Protein AF-B9M8M5-F1 (afdb_monomer_lite)

Organism: Geotalea daltonii (strain DSM 22248 / JCM 15807 / FRC-32) (NCBI:txid316067)

Radius of gyration: 33.37 Å; chains: 1; bounding box: 57×82×95 Å

Sequence (180 aa):
MQLPDRSPQPFQVVLRGPAFDTISYEYLILLPCRLLLLGEVQQHLVQGKMTDLGPIDKDERTAVDIFINNRGQVAGSDLDSSALFHGFFWQDGVMTDLGTLFGGQTRVFDINDKGQVVGFSSATLGPTKAFIWQKGVMTDLGSLGGNSFAKAINNHKQAVGYSQTSPGSAETHAVLWKIK

Foldseek 3Di:
DDDDDPDDDDDDDDDDDDDDDDDDDDDDDDDDDDDDDDDPPPPPPPPDDDDDLDDLDPDDWDWDQWEAEPQRKIWTWIQDPVRATWIWIGDPSDIDTLDAPAPGGWGWQYAEPQRKTWWWHDHPDAFIFIWIGDPSDIDGLDALAGHWTFHYDYPQQKTKGWHDNHHPDPDIDIDIGRHD

Structure (mmCIF, N/CA/C/O backbone):
data_AF-B9M8M5-F1
#
_entry.id   AF-B9M8M5-F1
#
loop_
_atom_site.group_PDB
_atom_site.id
_atom_site.type_symbol
_atom_site.label_atom_id
_atom_site.label_alt_id
_atom_site.label_comp_id
_atom_site.label_asym_id
_atom_site.label_entity_id
_atom_site.label_seq_id
_atom_site.pdbx_PDB_ins_code
_atom_site.Cartn_x
_atom_site.Cartn_y
_atom_site.Cartn_z
_atom_site.occupancy
_atom_site.B_iso_or_equiv
_atom_site.auth_seq_id
_atom_site.auth_comp_id
_atom_site.auth_asym_id
_atom_site.auth_atom_id
_atom_site.pdbx_PDB_model_num
ATOM 1 N N . MET A 1 1 ? -2.335 43.144 75.753 1.00 41.59 1 MET A N 1
ATOM 2 C CA . MET A 1 1 ? -1.680 44.410 75.363 1.00 41.59 1 MET A CA 1
ATOM 3 C C . MET A 1 1 ? -1.830 44.516 73.851 1.00 41.59 1 MET A C 1
ATOM 5 O O . MET A 1 1 ? -1.344 43.644 73.148 1.00 41.59 1 MET A O 1
ATOM 9 N N . GLN A 1 2 ? -2.665 45.445 73.396 1.00 42.31 2 GLN A N 1
ATOM 10 C CA . GLN A 1 2 ? -3.211 45.542 72.037 1.00 42.31 2 GLN A CA 1
ATOM 11 C C . GLN A 1 2 ? -2.394 46.582 71.252 1.00 42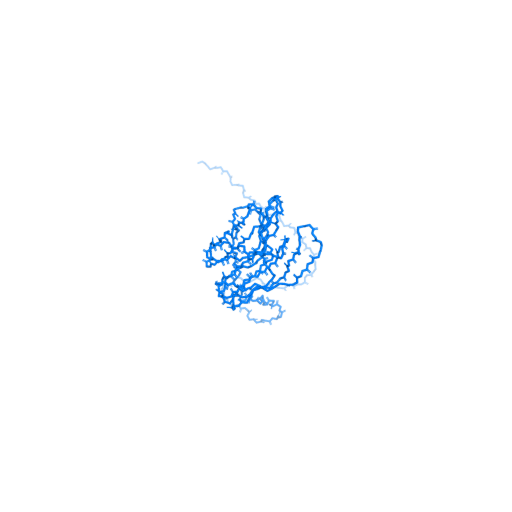.31 2 GLN A C 1
ATOM 13 O O . GLN A 1 2 ? -2.090 47.637 71.802 1.00 42.31 2 GLN A O 1
ATOM 18 N N . LEU A 1 3 ? -2.006 46.279 70.009 1.00 41.47 3 LEU A N 1
ATOM 19 C CA . LEU A 1 3 ? -1.390 47.236 69.076 1.00 41.47 3 LEU A CA 1
ATOM 20 C C . LEU A 1 3 ? -2.468 47.792 68.120 1.00 41.47 3 LEU A C 1
ATOM 22 O O . LEU A 1 3 ? -3.453 47.095 67.874 1.00 41.47 3 LEU A O 1
ATOM 26 N N . PRO A 1 4 ? -2.324 49.041 67.634 1.00 43.50 4 PRO A N 1
ATOM 27 C CA . PRO A 1 4 ? -3.434 49.834 67.108 1.00 43.50 4 PRO A CA 1
ATOM 28 C C . PRO A 1 4 ? -3.891 49.443 65.697 1.00 43.50 4 PRO A C 1
ATOM 30 O O . PRO A 1 4 ? -3.091 49.102 64.825 1.00 43.50 4 PRO A O 1
ATOM 33 N N . ASP A 1 5 ? -5.201 49.579 65.504 1.00 59.09 5 ASP A N 1
ATOM 34 C CA . ASP A 1 5 ? -5.943 49.476 64.249 1.00 59.09 5 ASP A CA 1
ATOM 35 C C . ASP A 1 5 ? -5.515 50.573 63.250 1.00 59.09 5 ASP A C 1
ATOM 37 O O . ASP A 1 5 ? -5.433 51.754 63.594 1.00 59.09 5 ASP A O 1
ATOM 41 N N . ARG A 1 6 ? -5.223 50.170 62.007 1.00 57.84 6 ARG A N 1
ATOM 42 C CA . ARG A 1 6 ? -4.938 51.044 60.858 1.00 57.84 6 ARG A CA 1
ATOM 43 C C . ARG A 1 6 ? -6.080 50.953 59.849 1.00 57.84 6 ARG A C 1
ATOM 45 O O . ARG A 1 6 ? -5.878 50.563 58.699 1.00 57.84 6 ARG A O 1
ATOM 52 N N . SER A 1 7 ? -7.281 51.309 60.278 1.00 41.62 7 SER A N 1
ATOM 53 C CA . SER A 1 7 ? -8.444 51.419 59.403 1.00 41.62 7 SER A CA 1
ATOM 54 C C . SER A 1 7 ? -8.190 52.440 58.271 1.00 41.62 7 SER A C 1
ATOM 56 O O . SER A 1 7 ? -7.850 53.590 58.574 1.00 41.62 7 SER A O 1
ATOM 58 N N . PRO A 1 8 ? -8.361 52.084 56.984 1.00 46.38 8 PRO A N 1
ATOM 59 C CA . PRO A 1 8 ? -8.318 53.049 55.887 1.00 46.38 8 PRO A CA 1
ATOM 60 C C . PRO A 1 8 ? -9.586 53.920 55.881 1.00 46.38 8 PRO A C 1
ATOM 62 O O . PRO A 1 8 ? -10.701 53.406 55.928 1.00 46.38 8 PRO A O 1
ATOM 65 N N . GLN A 1 9 ? -9.415 55.243 55.810 1.00 43.69 9 GLN A N 1
ATOM 66 C CA . GLN A 1 9 ? -10.507 56.200 55.585 1.00 43.69 9 GLN A CA 1
ATOM 67 C C . GLN A 1 9 ? -10.665 56.474 54.075 1.00 43.69 9 GLN A C 1
ATOM 69 O O . GLN A 1 9 ? -9.663 56.488 53.354 1.00 43.69 9 GLN A O 1
ATOM 74 N N . PRO A 1 10 ? -11.896 56.681 53.575 1.00 40.50 10 PRO A N 1
ATOM 75 C CA . PRO A 1 10 ? -12.183 56.771 52.146 1.00 40.50 10 PRO A CA 1
ATOM 76 C C . PRO A 1 10 ? -11.813 58.145 51.569 1.00 40.50 10 PRO A C 1
ATOM 78 O O . PRO A 1 10 ? -11.956 59.165 52.240 1.00 40.50 10 PRO A O 1
ATOM 81 N N . PHE A 1 11 ? -11.424 58.196 50.291 1.00 40.81 11 PHE A N 1
ATOM 82 C CA . PHE A 1 11 ? -11.440 59.437 49.512 1.00 40.81 11 PHE A CA 1
ATOM 83 C C . PHE A 1 11 ? -12.523 59.349 48.432 1.00 40.81 11 PHE A C 1
ATOM 85 O O . PHE A 1 11 ? -12.613 58.368 47.697 1.00 40.81 11 PHE A O 1
ATOM 92 N N . GLN A 1 12 ? -13.371 60.376 48.356 1.00 36.19 12 GLN A N 1
ATOM 93 C CA . GLN A 1 12 ? -14.334 60.551 47.273 1.00 36.19 12 GLN A CA 1
ATOM 94 C C . GLN A 1 12 ? -13.691 61.364 46.149 1.00 36.19 12 GLN A C 1
ATOM 96 O O . GLN A 1 12 ? -13.144 62.437 46.402 1.00 36.19 12 GLN A O 1
ATOM 101 N N . VAL A 1 13 ? -13.803 60.897 44.904 1.00 35.94 13 VAL A N 1
ATOM 102 C CA . VAL A 1 13 ? -13.565 61.732 43.720 1.00 35.94 13 VAL A CA 1
ATOM 103 C C . VAL A 1 13 ? -14.912 61.997 43.060 1.00 35.94 13 VAL A C 1
ATOM 105 O O . VAL A 1 13 ? -15.594 61.084 42.603 1.00 35.94 13 VAL A O 1
ATOM 108 N N . VAL A 1 14 ? -15.305 63.269 43.076 1.00 35.69 14 VAL A N 1
ATOM 109 C CA . VAL A 1 14 ? -16.569 63.788 42.549 1.00 35.69 14 VAL A CA 1
ATOM 110 C C . VAL A 1 14 ? -16.448 63.973 41.037 1.00 35.69 14 VAL A C 1
ATOM 112 O O . VAL A 1 14 ? -15.626 64.766 40.584 1.00 35.69 14 VAL A O 1
ATOM 115 N N . LEU A 1 15 ? -17.308 63.317 40.256 1.00 35.31 15 LEU A N 1
ATOM 116 C CA . LEU A 1 15 ? -17.542 63.670 38.853 1.00 35.31 15 LEU A CA 1
ATOM 117 C C . LEU A 1 15 ? -18.886 64.404 38.752 1.00 35.31 15 LEU A C 1
ATOM 119 O O . LEU A 1 15 ? -19.920 63.878 39.160 1.00 35.31 15 LEU A O 1
ATOM 123 N N . ARG A 1 16 ? -18.864 65.654 38.265 1.00 32.06 16 ARG A N 1
ATOM 124 C CA . ARG A 1 16 ? -20.053 66.503 38.076 1.00 32.06 16 ARG A CA 1
ATOM 125 C C . ARG A 1 16 ? -20.515 66.506 36.615 1.00 32.06 16 ARG A C 1
ATOM 127 O O . ARG A 1 16 ? -19.769 66.955 35.752 1.00 32.06 16 ARG A O 1
ATOM 134 N N . GLY A 1 17 ? -21.795 66.167 36.426 1.00 31.97 17 GLY A N 1
ATOM 135 C CA . GLY A 1 17 ? -22.688 66.673 35.370 1.00 31.97 17 GLY A CA 1
ATOM 136 C C . GLY A 1 17 ? -23.152 65.652 34.318 1.00 31.97 17 GLY A C 1
ATOM 137 O O . GLY A 1 17 ? -22.348 64.832 33.886 1.00 31.97 17 GLY A O 1
ATOM 138 N N . PRO A 1 18 ? -24.384 65.784 33.784 1.00 37.25 18 PRO A N 1
ATOM 139 C CA . PRO A 1 18 ? -25.683 65.948 34.462 1.00 37.25 18 PRO A CA 1
ATOM 140 C C . PRO A 1 18 ? -26.599 64.727 34.155 1.00 37.25 18 PRO A C 1
ATOM 142 O O . PRO A 1 18 ? -26.737 64.335 33.004 1.00 37.25 18 PRO A O 1
ATOM 145 N N . ALA A 1 19 ? -27.045 63.965 35.164 1.00 36.91 19 ALA A N 1
ATOM 146 C CA . ALA A 1 19 ? -28.343 64.076 35.862 1.00 36.91 19 ALA A CA 1
ATOM 147 C C . ALA A 1 19 ? -29.539 63.591 34.990 1.00 36.91 19 ALA A C 1
ATOM 149 O O . ALA A 1 19 ? -29.723 64.080 33.884 1.00 36.91 19 ALA A O 1
ATOM 150 N N . PHE A 1 20 ? -30.374 62.618 35.377 1.00 37.12 20 PHE A N 1
ATOM 151 C CA . PHE A 1 20 ? -30.954 62.354 36.697 1.00 37.12 20 PHE A CA 1
ATOM 152 C C . PHE A 1 20 ? -31.475 60.904 36.834 1.00 37.12 20 PHE A C 1
ATOM 154 O O . PHE A 1 20 ? -32.009 60.360 35.872 1.00 37.12 20 PHE A O 1
ATOM 161 N N . ASP A 1 21 ? -31.379 60.395 38.076 1.00 32.84 21 ASP A N 1
ATOM 162 C CA . ASP A 1 21 ? -32.385 59.611 38.822 1.00 32.84 21 ASP A CA 1
ATOM 163 C C . ASP A 1 21 ? -32.715 58.167 38.357 1.00 32.84 21 ASP A C 1
ATOM 165 O O . ASP A 1 21 ? -32.948 57.910 37.190 1.00 32.84 21 ASP A O 1
ATOM 169 N N . THR A 1 22 ? -32.863 57.131 39.200 1.00 30.00 22 THR A N 1
ATOM 170 C CA . THR A 1 22 ? -33.352 57.090 40.590 1.00 30.00 22 THR A CA 1
ATOM 171 C C . THR A 1 22 ? -33.154 55.691 41.243 1.00 30.00 22 THR A C 1
ATOM 173 O O . THR A 1 22 ? -33.185 54.673 40.560 1.00 30.00 22 THR A O 1
ATOM 176 N N . ILE A 1 23 ? -33.097 55.697 42.587 1.00 31.30 23 ILE A N 1
ATOM 177 C CA . ILE A 1 23 ? -33.549 54.704 43.599 1.00 31.30 23 ILE A CA 1
ATOM 178 C C . ILE A 1 23 ? -32.724 53.425 43.861 1.00 31.30 23 ILE A C 1
ATOM 180 O O . ILE A 1 23 ? -32.723 52.453 43.113 1.00 31.30 23 ILE A O 1
ATOM 184 N N . SER A 1 24 ? -32.163 53.395 45.074 1.00 36.03 24 SER A N 1
ATOM 185 C CA . SER A 1 24 ? -31.723 52.221 45.828 1.00 36.03 24 SER A CA 1
ATOM 186 C C . SER A 1 24 ? -32.863 51.658 46.690 1.00 36.03 24 SER A C 1
ATOM 188 O O . SER A 1 24 ? -33.391 52.374 47.540 1.00 36.03 24 SER A O 1
ATOM 190 N N . TYR A 1 25 ? -33.183 50.373 46.526 1.00 27.48 25 TYR A N 1
ATOM 191 C CA . TYR A 1 25 ? -33.847 49.544 47.538 1.00 27.48 25 TYR A CA 1
ATOM 192 C C . TYR A 1 25 ? -33.205 48.153 47.531 1.00 27.48 25 TYR A C 1
ATOM 194 O O . TYR A 1 25 ? -33.201 47.466 46.512 1.00 27.48 25 TYR A O 1
ATOM 202 N N . GLU A 1 26 ? -32.667 47.743 48.678 1.00 37.88 26 GLU A N 1
ATOM 203 C CA . GLU A 1 26 ? -32.375 46.343 48.971 1.00 37.88 26 GLU A CA 1
ATOM 204 C C . GLU A 1 26 ? -33.698 45.581 49.100 1.00 37.88 26 GLU A C 1
ATOM 206 O O . GLU A 1 26 ? -34.459 45.835 50.026 1.00 37.88 26 GLU A O 1
ATOM 211 N N . TYR A 1 27 ? -33.960 44.638 48.196 1.00 30.28 27 TYR A N 1
ATOM 212 C CA . TYR A 1 27 ? -34.790 43.463 48.464 1.00 30.28 27 TYR A CA 1
ATOM 213 C C . TYR A 1 27 ? -34.233 42.285 47.661 1.00 30.28 27 TYR A C 1
ATOM 215 O O . TYR A 1 27 ? -34.210 42.278 46.432 1.00 30.28 27 TYR A O 1
ATOM 223 N N . LEU A 1 28 ? -33.747 41.286 48.390 1.00 38.62 28 LEU A N 1
ATOM 224 C CA . LEU A 1 28 ? -33.428 39.956 47.890 1.00 38.62 28 LEU A CA 1
ATOM 225 C C . LEU A 1 28 ? -34.744 39.265 47.469 1.00 38.62 28 LEU A C 1
ATOM 227 O O . LEU A 1 28 ? -35.708 39.345 48.223 1.00 38.62 28 LEU A O 1
ATOM 231 N N . ILE A 1 29 ? -34.765 3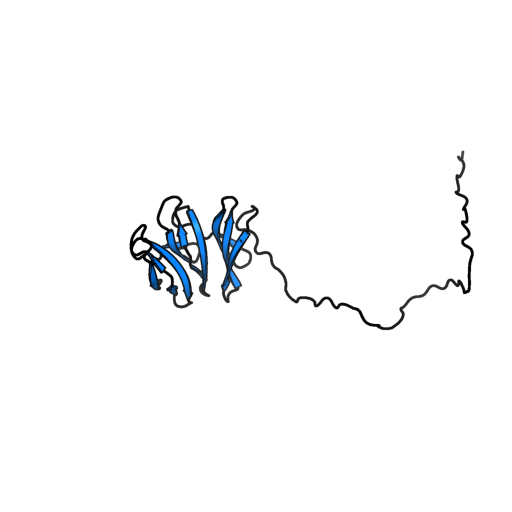8.595 46.306 1.00 33.41 29 ILE A N 1
ATOM 232 C CA . ILE A 1 29 ? -35.421 37.302 45.968 1.00 33.41 29 ILE A CA 1
ATOM 233 C C . ILE A 1 29 ? -35.670 37.235 44.442 1.00 33.41 29 ILE A C 1
ATOM 235 O O . ILE A 1 29 ? -36.650 37.736 43.909 1.00 33.41 29 ILE A O 1
ATOM 239 N N . LEU A 1 30 ? -34.689 36.622 43.772 1.00 36.78 30 LEU A N 1
ATOM 240 C CA . LEU A 1 30 ? -34.772 35.548 42.771 1.00 36.78 30 LEU A CA 1
ATOM 241 C C . LEU A 1 30 ? -35.841 35.568 41.655 1.00 36.78 30 LEU A C 1
ATOM 243 O O . LEU A 1 30 ? -37.041 35.537 41.901 1.00 36.78 30 LEU A O 1
ATOM 247 N N . LEU A 1 31 ? -35.301 35.301 40.456 1.00 34.62 31 LEU A N 1
ATOM 248 C CA . LEU A 1 31 ? -35.886 34.679 39.254 1.00 34.62 31 LEU A CA 1
ATOM 249 C C . LEU A 1 31 ? -36.396 35.623 38.150 1.00 34.62 31 LEU A C 1
ATOM 251 O O . LEU A 1 31 ? -36.899 36.711 38.406 1.00 34.62 31 LEU A O 1
ATOM 255 N N . PRO A 1 32 ? -36.130 35.245 36.884 1.00 42.66 32 PRO A N 1
ATOM 256 C CA . PRO A 1 32 ? -35.322 36.052 35.987 1.00 42.66 32 PRO A CA 1
ATOM 257 C C . PRO A 1 32 ? -36.164 36.597 34.836 1.00 42.66 32 PRO A C 1
ATOM 259 O O . PRO A 1 32 ? -37.061 35.934 34.312 1.00 42.66 32 PRO A O 1
ATOM 262 N N . CYS A 1 33 ? -35.848 37.816 34.413 1.00 27.12 33 CYS A N 1
ATOM 263 C CA . CYS A 1 33 ? -36.474 38.460 33.270 1.00 27.12 33 CYS A CA 1
ATOM 264 C C . CYS A 1 33 ? -36.249 37.657 31.979 1.00 27.12 33 CYS A C 1
ATOM 266 O O . CYS A 1 33 ? -35.228 37.761 31.312 1.00 27.12 33 CYS A O 1
ATOM 268 N N . ARG A 1 34 ? -37.241 36.832 31.652 1.00 41.88 34 ARG A N 1
ATOM 269 C CA . ARG A 1 34 ? -38.088 36.956 30.462 1.00 41.88 34 ARG A CA 1
ATOM 270 C C . ARG A 1 34 ? -37.413 37.576 29.219 1.00 41.88 34 ARG A C 1
ATOM 272 O O . ARG A 1 34 ? -37.465 38.780 29.010 1.00 41.88 34 ARG A O 1
ATOM 279 N N . LEU A 1 35 ? -37.004 36.662 28.338 1.00 34.03 35 LEU A N 1
ATOM 280 C CA . LEU A 1 35 ? -37.395 36.602 26.921 1.00 34.03 35 LEU A CA 1
ATOM 281 C C . LEU A 1 35 ? -36.643 37.493 25.903 1.00 34.03 35 LEU A C 1
ATOM 283 O O . LEU A 1 35 ? -37.003 38.637 25.662 1.00 34.03 35 LEU A O 1
ATOM 287 N N . LEU A 1 36 ? -35.672 36.840 25.246 1.00 46.41 36 LEU A N 1
ATOM 288 C CA . LEU A 1 36 ? -35.291 36.894 23.822 1.00 46.41 36 LEU A CA 1
ATOM 289 C C . LEU A 1 36 ? -35.302 38.246 23.084 1.00 46.41 36 LEU A C 1
ATOM 291 O O . LEU A 1 36 ? -36.351 38.732 22.669 1.00 46.41 36 LEU A O 1
ATOM 295 N N . LEU A 1 37 ? -34.103 38.693 22.687 1.00 38.25 37 LEU A N 1
ATOM 296 C CA . LEU A 1 37 ? -33.880 39.350 21.395 1.00 38.25 37 LEU A CA 1
ATOM 297 C C . LEU A 1 37 ? -32.486 39.001 20.837 1.00 38.25 37 LEU A C 1
ATOM 299 O O . LEU A 1 37 ? -31.477 39.589 21.200 1.00 38.25 37 LEU A O 1
ATOM 303 N N . LEU A 1 38 ? -32.511 38.006 19.942 1.00 39.25 38 LEU A N 1
ATOM 304 C CA . LEU A 1 38 ? -31.717 37.868 18.714 1.00 39.25 38 LEU A CA 1
ATOM 305 C C . LEU A 1 38 ? -30.192 37.988 18.829 1.00 39.25 38 LEU A C 1
ATOM 307 O O . LEU A 1 38 ? -29.609 39.051 18.641 1.00 39.25 38 LEU A O 1
ATOM 311 N N . GLY A 1 39 ? -29.550 36.832 18.993 1.00 40.59 39 GLY A N 1
ATOM 312 C CA . GLY A 1 39 ? -28.109 36.703 18.802 1.00 40.59 39 GLY A CA 1
ATOM 313 C C . GLY A 1 39 ? -27.467 35.516 19.504 1.00 40.59 39 GLY A C 1
ATOM 314 O O . GLY A 1 39 ? -26.246 35.487 19.614 1.00 40.59 39 GLY A O 1
ATOM 315 N N . GLU A 1 40 ? -28.241 34.540 19.988 1.00 44.44 40 GLU A N 1
ATOM 316 C CA . GLU A 1 40 ? -27.674 33.229 20.280 1.00 44.44 40 GLU A CA 1
ATOM 317 C C . GLU A 1 40 ? -27.185 32.654 18.954 1.00 44.44 40 GLU A C 1
ATOM 319 O O . GLU A 1 40 ? -27.945 32.093 18.164 1.00 44.44 40 GLU A O 1
ATOM 324 N N . VAL A 1 41 ? -25.891 32.825 18.692 1.00 46.34 41 VAL A N 1
ATOM 325 C CA . VAL A 1 41 ? -25.149 31.887 17.867 1.00 46.34 41 VAL A CA 1
ATOM 326 C C . VAL A 1 41 ? -25.308 30.558 18.593 1.00 46.34 41 VAL A C 1
ATOM 328 O O . VAL A 1 41 ? -24.531 30.232 19.488 1.00 46.34 41 VAL A O 1
ATOM 331 N N . GLN A 1 42 ? -26.374 29.821 18.268 1.00 44.03 42 GLN A N 1
ATOM 332 C CA . GLN A 1 42 ? -26.412 28.393 18.507 1.00 44.03 42 GLN A CA 1
ATOM 333 C C . GLN A 1 42 ? -25.137 27.891 17.850 1.00 44.03 42 GLN A C 1
ATOM 335 O O . GLN A 1 42 ? -25.033 27.862 16.622 1.00 44.03 42 GLN A O 1
ATOM 340 N N . GLN A 1 43 ? -24.124 27.580 18.659 1.00 49.94 43 GLN A N 1
ATOM 341 C CA . GLN A 1 43 ? -23.054 26.737 18.177 1.00 49.94 43 GLN A CA 1
ATOM 342 C C . GLN A 1 43 ? -23.774 25.479 17.723 1.00 49.94 43 GLN A C 1
ATOM 344 O O . GLN A 1 43 ? -24.322 24.744 18.544 1.00 49.94 43 GLN A O 1
ATOM 349 N N . HIS A 1 44 ? -23.890 25.317 16.406 1.00 52.78 44 HIS A N 1
ATOM 350 C CA . HIS A 1 44 ? -24.343 24.081 15.809 1.00 52.78 44 HIS A CA 1
ATOM 351 C C . HIS A 1 44 ? -23.445 23.013 16.419 1.00 52.78 44 HIS A C 1
ATOM 353 O O . HIS A 1 44 ? -22.258 22.947 16.105 1.00 52.78 44 HIS A O 1
ATOM 359 N N . LEU A 1 45 ? -23.991 22.252 17.368 1.00 54.66 45 LEU A N 1
ATOM 360 C CA . LEU A 1 45 ? -23.331 21.093 17.934 1.00 54.66 45 LEU A CA 1
ATOM 361 C C . LEU A 1 45 ? -23.030 20.195 16.743 1.00 54.66 45 LEU A C 1
ATOM 363 O O . LEU A 1 45 ? -23.928 19.558 16.191 1.00 54.66 45 LEU A O 1
ATOM 367 N N . VAL A 1 46 ? -21.779 20.196 16.293 1.00 59.16 46 VAL A N 1
ATOM 368 C CA . VAL A 1 46 ? -21.312 19.207 15.336 1.00 59.16 46 VAL A CA 1
ATOM 369 C C . VAL A 1 46 ? -21.482 17.880 16.064 1.00 59.16 46 VAL A C 1
ATOM 371 O O . VAL A 1 46 ? -20.780 17.610 17.035 1.00 59.16 46 VAL A O 1
ATOM 374 N N . GLN A 1 47 ? -22.458 17.070 15.650 1.00 65.56 47 GLN A N 1
ATOM 375 C CA . GLN A 1 47 ? -22.712 15.728 16.190 1.00 65.56 47 GLN A CA 1
ATOM 376 C C . GLN A 1 47 ? -21.618 14.737 15.745 1.00 65.56 47 GLN A C 1
ATOM 378 O O . GLN A 1 47 ? -21.896 13.624 15.314 1.00 65.56 47 GLN A O 1
ATOM 383 N N . GLY A 1 48 ? -20.355 15.154 15.805 1.00 69.69 48 GLY A N 1
ATOM 384 C CA . GLY A 1 48 ? -19.191 14.366 15.445 1.00 69.69 48 GLY A CA 1
ATOM 385 C C . GLY A 1 48 ? -18.288 14.232 16.657 1.00 69.69 48 GLY A C 1
ATOM 386 O O . GLY A 1 48 ? -17.782 15.224 17.175 1.00 69.69 48 GLY A O 1
ATOM 387 N N . LYS A 1 49 ? -18.063 12.997 17.108 1.00 84.25 49 LYS A N 1
ATOM 388 C CA . LYS A 1 49 ? -16.976 12.710 18.041 1.00 84.25 49 LYS A CA 1
ATOM 389 C C . LYS A 1 49 ? -15.690 12.587 17.231 1.00 84.25 49 LYS A C 1
ATOM 391 O O . LYS A 1 49 ? -15.495 11.594 16.534 1.00 84.25 49 LYS A O 1
ATOM 396 N N . MET A 1 50 ? -14.814 13.579 17.339 1.00 85.50 50 MET A N 1
ATOM 397 C CA . MET A 1 50 ? -13.446 13.448 16.848 1.00 85.50 50 MET A CA 1
ATOM 398 C C . MET A 1 50 ? -12.728 12.370 17.668 1.00 85.50 50 MET A C 1
ATOM 400 O O . MET A 1 50 ? -12.801 12.371 18.898 1.00 85.50 50 MET A O 1
ATOM 404 N N . THR A 1 51 ? -12.073 11.437 16.983 1.00 87.38 51 THR A N 1
ATOM 405 C CA . THR A 1 51 ? -11.231 10.411 17.604 1.00 87.38 51 THR A CA 1
ATOM 406 C C . THR A 1 51 ? -9.854 10.517 16.980 1.00 87.38 51 THR A C 1
ATOM 408 O O . THR A 1 51 ? -9.720 10.375 15.768 1.00 87.38 51 THR A O 1
ATOM 411 N N . ASP A 1 52 ? -8.858 10.799 17.810 1.00 87.94 52 ASP A N 1
ATOM 412 C CA . ASP A 1 52 ? -7.460 10.670 17.421 1.00 87.94 52 ASP A CA 1
ATOM 413 C C . ASP A 1 52 ? -7.127 9.176 17.294 1.00 87.94 52 ASP A C 1
ATOM 415 O O . ASP A 1 52 ? -7.417 8.394 18.204 1.00 87.94 52 ASP A O 1
ATOM 419 N N . LEU A 1 53 ? -6.582 8.774 16.144 1.00 88.31 53 LEU A N 1
ATOM 420 C CA . LEU A 1 53 ? -6.205 7.383 15.878 1.00 88.31 53 LEU A CA 1
ATOM 421 C C . LEU A 1 53 ? -4.879 7.007 16.559 1.00 88.31 53 LEU A C 1
ATOM 423 O O . LEU A 1 53 ? -4.588 5.816 16.688 1.00 88.31 53 LEU A O 1
ATOM 427 N N . GLY A 1 54 ? -4.125 8.005 17.029 1.00 82.06 54 GLY A N 1
ATOM 428 C CA . GLY A 1 54 ? -2.794 7.858 17.597 1.00 82.06 54 GLY A CA 1
ATOM 429 C C . GLY A 1 54 ? -1.716 7.695 16.521 1.00 82.06 54 GLY A C 1
ATOM 430 O O . GLY A 1 54 ? -2.026 7.407 15.365 1.00 82.06 54 GLY A O 1
ATOM 431 N N . PRO A 1 55 ? -0.441 7.884 16.878 1.00 75.81 55 PRO A N 1
ATOM 432 C CA . PRO A 1 55 ? 0.663 7.675 15.954 1.00 75.81 55 PRO A CA 1
ATOM 433 C C . PRO A 1 55 ? 1.096 6.197 15.921 1.00 75.81 55 PRO A C 1
ATOM 435 O O . PRO A 1 55 ? 0.773 5.415 16.820 1.00 75.81 55 PRO A O 1
ATOM 438 N N . ILE A 1 56 ? 1.843 5.804 14.886 1.00 74.94 56 ILE A N 1
ATOM 439 C CA . ILE A 1 56 ? 2.439 4.458 14.779 1.00 74.94 56 ILE A CA 1
ATOM 440 C C . ILE A 1 56 ? 3.535 4.224 15.836 1.00 74.94 56 ILE A C 1
ATOM 442 O O . ILE A 1 56 ? 3.671 3.117 16.355 1.00 74.94 56 ILE A O 1
ATOM 446 N N . ASP A 1 57 ? 4.246 5.284 16.228 1.00 69.25 57 ASP A N 1
ATOM 447 C CA . ASP A 1 57 ? 5.120 5.349 17.400 1.00 69.25 57 ASP A CA 1
ATOM 448 C C . ASP A 1 57 ? 5.090 6.750 18.034 1.00 69.25 57 ASP A C 1
ATOM 450 O O . ASP A 1 57 ? 4.392 7.636 17.568 1.00 69.25 57 ASP A O 1
ATOM 454 N N . LYS A 1 58 ? 5.768 6.959 19.165 1.00 63.72 58 LYS A N 1
ATOM 455 C CA . LYS A 1 58 ? 5.598 8.165 20.001 1.00 63.72 58 LYS A CA 1
ATOM 456 C C . LYS A 1 58 ? 6.182 9.461 19.412 1.00 63.72 58 LYS A C 1
ATOM 458 O O . LYS A 1 58 ? 6.164 10.471 20.115 1.00 63.72 58 LYS A O 1
ATOM 463 N N . ASP A 1 59 ? 6.692 9.436 18.187 1.00 61.12 59 ASP A N 1
ATOM 464 C CA . ASP A 1 59 ? 7.352 10.585 17.577 1.00 61.12 59 ASP A CA 1
ATOM 465 C C . ASP A 1 59 ? 6.378 11.406 16.717 1.00 61.12 59 ASP A C 1
ATOM 467 O O . ASP A 1 59 ? 5.365 10.903 16.230 1.00 61.12 59 ASP A O 1
ATOM 471 N N . GLU A 1 60 ? 6.661 12.704 16.566 1.00 59.53 60 GLU A N 1
ATOM 472 C CA . GLU A 1 60 ? 5.839 13.639 15.790 1.00 59.53 60 GLU A CA 1
ATOM 473 C C . GLU A 1 60 ? 5.806 13.230 14.318 1.00 59.53 60 GLU A C 1
ATOM 475 O O . GLU A 1 60 ? 6.776 13.375 13.572 1.00 59.53 60 GLU A O 1
ATOM 480 N N . ARG A 1 61 ? 4.659 12.701 13.918 1.00 72.50 61 ARG A N 1
ATOM 481 C CA . ARG A 1 61 ? 4.476 11.981 12.673 1.00 72.50 61 ARG A CA 1
ATOM 482 C C . ARG A 1 61 ? 3.232 12.489 11.956 1.00 72.50 61 ARG A C 1
ATOM 484 O O . ARG A 1 61 ? 2.203 12.751 12.583 1.00 72.50 61 ARG A O 1
ATOM 491 N N . THR A 1 62 ? 3.357 12.740 10.653 1.00 73.62 62 THR A N 1
ATOM 492 C CA . THR A 1 62 ? 2.256 13.280 9.844 1.00 73.62 62 THR A CA 1
ATOM 493 C C . THR A 1 62 ? 1.648 12.174 9.000 1.00 73.62 62 THR A C 1
ATOM 495 O O . THR A 1 62 ? 2.228 11.762 7.993 1.00 73.62 62 THR A O 1
ATOM 498 N N . ALA A 1 63 ? 0.432 11.764 9.362 1.00 81.88 63 ALA A N 1
ATOM 499 C CA . ALA A 1 63 ? -0.357 10.865 8.539 1.00 81.88 63 ALA A CA 1
ATOM 500 C C . ALA A 1 63 ? -0.748 11.547 7.216 1.00 81.88 63 ALA A C 1
ATOM 502 O O . ALA A 1 63 ? -1.335 12.631 7.187 1.00 81.88 63 ALA A O 1
ATOM 503 N N . VAL A 1 64 ? -0.447 10.878 6.111 1.00 85.25 64 VAL A N 1
ATOM 504 C CA . VAL A 1 64 ? -0.824 11.239 4.746 1.00 85.25 64 VAL A CA 1
ATOM 505 C C . VAL A 1 64 ? -1.441 10.032 4.050 1.00 85.25 64 VAL A C 1
ATOM 507 O O . VAL A 1 64 ? -1.265 8.894 4.480 1.00 85.25 64 VAL A O 1
ATOM 510 N N . ASP A 1 65 ? -2.152 10.278 2.948 1.00 89.75 65 ASP A N 1
ATOM 511 C CA . ASP A 1 65 ? -2.777 9.224 2.143 1.00 89.75 65 ASP A CA 1
ATOM 512 C C . ASP A 1 65 ? -3.602 8.258 3.015 1.00 89.75 65 ASP A C 1
ATOM 514 O O . ASP A 1 65 ? -3.230 7.104 3.209 1.00 89.75 65 ASP A O 1
ATOM 518 N N . ILE A 1 66 ? -4.692 8.758 3.602 1.00 94.62 66 ILE A N 1
ATOM 519 C CA . ILE A 1 66 ? -5.514 8.008 4.559 1.00 94.62 66 ILE A CA 1
ATOM 520 C C . ILE A 1 66 ? -6.747 7.446 3.851 1.00 94.62 66 ILE A C 1
ATOM 522 O O . ILE A 1 66 ? -7.536 8.188 3.265 1.00 94.62 66 ILE A O 1
ATOM 526 N N . PHE A 1 67 ? -6.932 6.134 3.955 1.00 97.38 67 PHE A N 1
ATOM 527 C CA . PHE A 1 67 ? -8.013 5.379 3.333 1.00 97.38 67 PHE A CA 1
ATOM 528 C C . PHE A 1 67 ? -8.815 4.642 4.401 1.00 97.38 67 PHE A C 1
ATOM 530 O O . PHE A 1 67 ? -8.244 4.099 5.344 1.00 97.38 67 PHE A O 1
ATOM 537 N N . ILE A 1 68 ? -10.136 4.589 4.244 1.00 97.94 68 ILE A N 1
ATOM 538 C CA . ILE A 1 68 ? -11.049 3.899 5.160 1.00 97.94 68 ILE A CA 1
ATOM 539 C C . ILE A 1 68 ? -11.962 2.958 4.374 1.00 97.94 68 ILE A C 1
ATOM 541 O O . ILE A 1 68 ? -12.391 3.291 3.270 1.00 97.94 68 ILE A O 1
ATOM 545 N N . ASN A 1 69 ? -12.272 1.793 4.941 1.00 98.25 69 ASN A N 1
ATOM 546 C CA . ASN A 1 69 ? -13.240 0.853 4.367 1.00 98.25 69 ASN A CA 1
ATOM 547 C C . ASN A 1 69 ? -14.569 0.822 5.149 1.00 98.25 69 ASN A C 1
ATOM 549 O O . ASN A 1 69 ? -14.695 1.409 6.225 1.00 98.25 69 ASN A O 1
ATOM 553 N N . ASN A 1 70 ? -15.565 0.078 4.653 1.00 98.19 70 ASN A N 1
ATOM 554 C CA . ASN A 1 70 ? -16.903 0.008 5.261 1.00 98.19 70 ASN A CA 1
ATOM 555 C C . ASN A 1 70 ? -16.935 -0.697 6.629 1.00 98.19 70 ASN A C 1
ATOM 557 O O . ASN A 1 70 ? -17.979 -0.742 7.278 1.00 98.19 70 ASN A O 1
ATOM 561 N N . ARG A 1 71 ? -15.809 -1.265 7.075 1.00 97.75 71 ARG A N 1
ATOM 562 C CA . ARG A 1 71 ? -15.657 -1.865 8.408 1.00 97.75 71 ARG A CA 1
ATOM 563 C C . ARG A 1 71 ? -15.052 -0.895 9.422 1.00 97.75 71 ARG A C 1
ATOM 565 O O . ARG A 1 71 ? -14.778 -1.308 10.541 1.00 97.75 71 ARG A O 1
ATOM 572 N N . GLY A 1 72 ? -14.807 0.356 9.030 1.00 96.62 72 GLY A N 1
ATOM 573 C CA . GLY A 1 72 ? -14.153 1.352 9.877 1.00 96.62 72 GLY A CA 1
ATOM 574 C C . GLY A 1 72 ? -12.655 1.108 10.066 1.00 96.62 72 GLY A C 1
ATOM 575 O O . GLY A 1 72 ? -12.051 1.711 10.947 1.00 96.62 72 GLY A O 1
ATOM 576 N N . GLN A 1 73 ? -12.048 0.231 9.261 1.00 98.25 73 GLN A N 1
ATOM 577 C CA . GLN A 1 73 ? -10.600 0.040 9.271 1.00 98.25 73 GLN A CA 1
ATOM 578 C C . GLN A 1 73 ? -9.954 1.132 8.436 1.00 98.25 73 GLN A C 1
ATOM 580 O O . GLN A 1 73 ? -10.451 1.456 7.354 1.00 98.25 73 GLN A O 1
ATOM 585 N N . VAL A 1 74 ? -8.830 1.646 8.918 1.00 97.81 74 VAL A N 1
ATOM 586 C CA . VAL A 1 74 ? -8.087 2.716 8.260 1.00 97.81 74 VAL A CA 1
ATOM 587 C C . VAL A 1 74 ? -6.719 2.186 7.860 1.00 97.81 74 VAL A C 1
ATOM 589 O O . VAL A 1 74 ? -6.075 1.482 8.630 1.00 97.81 74 VAL A O 1
ATOM 592 N N . ALA A 1 75 ? -6.266 2.510 6.659 1.00 97.62 75 ALA A N 1
ATOM 593 C CA . ALA A 1 75 ? -4.881 2.326 6.260 1.00 97.62 75 ALA A CA 1
ATOM 594 C C . ALA A 1 75 ? -4.332 3.662 5.782 1.00 97.62 75 ALA A C 1
ATOM 596 O O . ALA A 1 75 ? -5.048 4.435 5.148 1.00 97.62 75 ALA A O 1
ATOM 597 N N . GLY A 1 76 ? -3.070 3.935 6.070 1.00 95.56 76 GLY A N 1
ATOM 598 C CA . GLY A 1 76 ? -2.451 5.166 5.616 1.00 95.56 76 GLY A CA 1
ATOM 599 C C . GLY A 1 76 ? -0.946 5.090 5.618 1.00 95.56 76 GLY A C 1
ATOM 600 O O . GLY A 1 76 ? -0.368 4.037 5.887 1.00 95.56 76 GLY A O 1
ATOM 601 N N . SER A 1 77 ? -0.314 6.201 5.271 1.00 93.31 77 SER A N 1
ATOM 602 C CA . SER A 1 77 ? 1.135 6.327 5.347 1.00 93.31 77 SER A CA 1
ATOM 603 C C . SER A 1 77 ? 1.483 7.403 6.349 1.00 93.31 77 SER A C 1
ATOM 605 O O . SER A 1 77 ? 0.830 8.436 6.417 1.00 93.31 77 SER A O 1
ATOM 607 N N . ASP A 1 78 ? 2.525 7.168 7.111 1.00 90.25 78 ASP A N 1
ATOM 608 C CA . ASP A 1 78 ? 3.056 8.119 8.058 1.00 90.25 78 ASP A CA 1
ATOM 609 C C . ASP A 1 78 ? 4.422 8.593 7.582 1.00 90.25 78 ASP A C 1
ATOM 611 O O . ASP A 1 78 ? 5.199 7.791 7.064 1.00 90.25 78 ASP A O 1
ATOM 615 N N . LEU A 1 79 ? 4.704 9.885 7.700 1.00 86.56 79 LEU A N 1
ATOM 616 C CA . LEU A 1 79 ? 5.986 10.451 7.297 1.00 86.56 79 LEU A CA 1
ATOM 617 C C . LEU A 1 79 ? 6.862 10.651 8.534 1.00 86.56 79 LEU A C 1
ATOM 619 O O . LEU A 1 79 ? 6.501 11.423 9.424 1.00 86.56 79 LEU A O 1
ATOM 623 N N . ASP A 1 80 ? 8.008 9.968 8.579 1.00 80.50 80 ASP A N 1
ATOM 624 C CA . ASP A 1 80 ? 8.972 10.122 9.671 1.00 80.50 80 ASP A CA 1
ATOM 625 C C . ASP A 1 80 ? 9.863 11.370 9.510 1.00 80.50 80 ASP A C 1
ATOM 627 O O . ASP A 1 80 ? 9.835 12.081 8.500 1.00 80.50 80 ASP A O 1
ATOM 631 N N . SER A 1 81 ? 10.706 11.631 10.513 1.00 82.19 81 SER A N 1
ATOM 632 C CA . SER A 1 81 ? 11.658 12.751 10.517 1.00 82.19 81 SER A CA 1
ATOM 633 C C . SER A 1 81 ? 12.727 12.672 9.418 1.00 82.19 81 SER A C 1
ATOM 635 O O . SER A 1 81 ? 13.371 13.676 9.114 1.00 82.19 81 SER A O 1
ATOM 637 N N . SER A 1 82 ? 12.903 11.502 8.798 1.00 83.25 82 SER A N 1
ATOM 638 C CA . SER A 1 82 ? 13.780 11.275 7.644 1.00 83.25 82 SER A CA 1
ATOM 639 C C . SER A 1 82 ? 13.038 11.397 6.306 1.00 83.25 82 SER A C 1
ATOM 641 O O . SER A 1 82 ? 13.620 11.117 5.257 1.00 83.25 82 SER A O 1
ATOM 643 N N . ALA A 1 83 ? 11.775 11.837 6.329 1.00 83.75 83 ALA A N 1
ATOM 644 C CA . ALA A 1 83 ? 10.881 11.934 5.180 1.00 83.75 83 ALA A CA 1
ATOM 645 C C . ALA A 1 83 ? 10.646 10.594 4.453 1.00 83.75 83 ALA A C 1
ATOM 647 O O . ALA A 1 83 ? 10.401 10.573 3.243 1.00 83.75 83 ALA A O 1
ATOM 648 N N . LEU A 1 84 ? 10.702 9.477 5.185 1.00 87.62 84 LEU A N 1
ATOM 649 C CA . LEU A 1 84 ? 10.342 8.154 4.685 1.00 87.62 84 LEU A CA 1
ATOM 650 C C . LEU A 1 84 ? 8.906 7.803 5.072 1.00 87.62 84 LEU A C 1
ATOM 652 O O . LEU A 1 84 ? 8.446 8.111 6.172 1.00 87.62 84 LEU A O 1
ATOM 656 N N . PHE A 1 85 ? 8.202 7.141 4.151 1.00 91.00 85 PHE A N 1
ATOM 657 C CA . PHE A 1 85 ? 6.851 6.653 4.408 1.00 91.00 85 PHE A CA 1
ATOM 658 C C . PHE A 1 85 ? 6.860 5.336 5.193 1.00 91.00 85 PHE A C 1
ATOM 660 O O . PHE A 1 85 ? 7.521 4.372 4.798 1.00 91.00 85 PHE A O 1
ATOM 667 N N . HIS A 1 86 ? 6.039 5.271 6.238 1.00 92.12 86 HIS A N 1
ATOM 668 C CA . HIS A 1 86 ? 5.721 4.065 6.998 1.00 92.12 86 HIS A CA 1
ATOM 669 C C . HIS A 1 86 ? 4.235 3.774 6.874 1.00 92.12 86 HIS A C 1
ATOM 671 O O . HIS A 1 86 ? 3.392 4.554 7.308 1.00 92.12 86 HIS A O 1
ATOM 677 N N . GLY A 1 87 ? 3.895 2.658 6.243 1.00 94.88 87 GLY A N 1
ATOM 678 C CA . GLY A 1 87 ? 2.503 2.262 6.105 1.00 94.88 87 GLY A CA 1
ATOM 679 C C . GLY A 1 87 ? 1.942 1.809 7.448 1.00 94.88 87 GLY A C 1
ATOM 680 O O . GLY A 1 87 ? 2.579 1.018 8.141 1.00 94.88 87 GLY A O 1
ATOM 681 N N . PHE A 1 88 ? 0.724 2.227 7.774 1.00 95.31 88 PHE A N 1
ATOM 682 C CA . PHE A 1 88 ? 0.004 1.754 8.950 1.00 95.31 88 PHE A CA 1
ATOM 683 C C . PHE A 1 88 ? -1.368 1.180 8.597 1.00 95.31 88 PHE A C 1
ATOM 685 O O . PHE A 1 88 ? -1.976 1.499 7.572 1.00 95.31 88 PHE A O 1
ATOM 692 N N . PHE A 1 89 ? -1.863 0.346 9.503 1.00 96.94 89 PHE A N 1
ATOM 693 C CA . PHE A 1 89 ? -3.229 -0.142 9.561 1.00 96.94 89 PHE A CA 1
ATOM 694 C C . PHE A 1 89 ? -3.785 0.102 10.960 1.00 96.94 89 PHE A C 1
ATOM 696 O O . PHE A 1 89 ? -3.203 -0.332 11.950 1.00 96.94 89 PHE A O 1
ATOM 703 N N . TRP A 1 90 ? -4.931 0.760 11.037 1.00 96.38 90 TRP A N 1
ATOM 704 C CA . TRP A 1 90 ? -5.644 1.013 12.273 1.00 96.38 90 TRP A CA 1
ATOM 705 C C . TRP A 1 90 ? -6.964 0.251 12.294 1.00 96.38 90 TRP A C 1
ATOM 707 O O . TRP A 1 90 ? -7.746 0.280 11.335 1.00 96.38 90 TRP A O 1
ATOM 717 N N . GLN A 1 91 ? -7.230 -0.405 13.417 1.00 96.19 91 GLN A N 1
ATOM 718 C CA . GLN A 1 91 ? -8.510 -1.036 13.6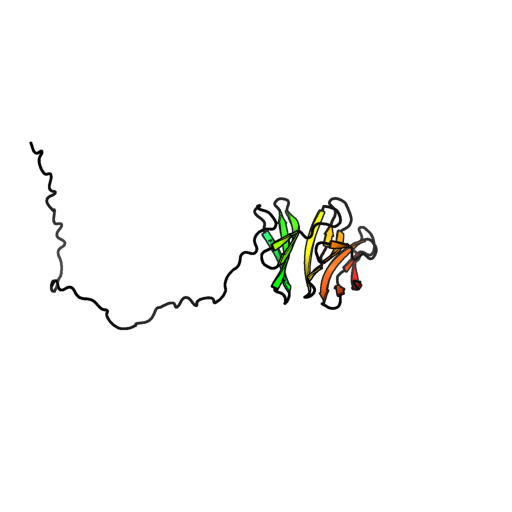93 1.00 96.19 91 GLN A CA 1
ATOM 719 C C . GLN A 1 91 ? -8.785 -1.033 15.196 1.00 96.19 91 GLN A C 1
ATOM 721 O O . GLN A 1 91 ? -7.952 -1.482 15.977 1.00 96.19 91 GLN A O 1
ATOM 726 N N . ASP A 1 92 ? -9.980 -0.583 15.588 1.00 93.31 92 ASP A N 1
ATOM 727 C CA . ASP A 1 92 ? -10.500 -0.705 16.957 1.00 93.31 92 ASP A CA 1
ATOM 728 C C . ASP A 1 92 ? -9.536 -0.160 18.034 1.00 93.31 92 ASP A C 1
ATOM 730 O O . ASP A 1 92 ? -9.373 -0.735 19.109 1.00 93.31 92 ASP A O 1
ATOM 734 N N . GLY A 1 93 ? -8.874 0.965 17.738 1.00 91.00 93 GLY A N 1
ATOM 735 C CA . GLY A 1 93 ? -7.911 1.616 18.635 1.00 91.00 93 GLY A CA 1
ATOM 736 C C . GLY A 1 93 ? -6.493 1.043 18.584 1.00 91.00 93 GLY A C 1
ATOM 737 O O . GLY A 1 93 ? -5.628 1.513 19.319 1.00 91.00 93 GLY A O 1
ATOM 738 N N . VAL A 1 94 ? -6.237 0.051 17.730 1.00 91.94 94 VAL A N 1
ATOM 739 C CA . VAL A 1 94 ? -4.923 -0.575 17.570 1.00 91.94 94 VAL A CA 1
ATOM 740 C C . VAL A 1 94 ? -4.278 -0.098 16.277 1.00 91.94 94 VAL A C 1
ATOM 742 O O . VAL A 1 94 ? -4.776 -0.383 15.188 1.00 91.94 94 VAL A O 1
ATOM 745 N N . MET A 1 95 ? -3.142 0.587 16.408 1.00 92.19 95 MET A N 1
ATOM 746 C CA . MET A 1 95 ? -2.268 0.949 15.296 1.00 92.19 95 MET A CA 1
ATOM 747 C C . MET A 1 95 ? -1.271 -0.184 15.026 1.00 92.19 95 MET A C 1
ATOM 749 O O . MET A 1 95 ? -0.612 -0.672 15.941 1.00 92.19 95 MET A O 1
ATOM 753 N N . THR A 1 96 ? -1.178 -0.622 13.775 1.00 93.62 96 THR A N 1
ATOM 754 C CA . THR A 1 96 ? -0.302 -1.706 13.318 1.00 93.62 96 THR A CA 1
ATOM 755 C C . THR A 1 96 ? 0.590 -1.198 12.200 1.00 93.62 96 THR A C 1
ATOM 757 O O . THR A 1 96 ? 0.092 -0.722 11.183 1.00 93.62 96 THR A O 1
ATOM 760 N N . ASP A 1 97 ? 1.900 -1.351 12.356 1.00 93.25 97 ASP A N 1
ATOM 761 C CA . ASP A 1 97 ? 2.850 -1.115 11.272 1.00 93.25 97 ASP A CA 1
ATOM 762 C C . ASP A 1 97 ? 2.712 -2.201 10.195 1.00 93.25 97 ASP A C 1
ATOM 764 O O . ASP A 1 97 ? 2.633 -3.397 10.497 1.00 93.25 97 ASP A O 1
ATOM 768 N N . LEU A 1 98 ? 2.636 -1.792 8.926 1.00 95.44 98 LEU A N 1
ATOM 769 C CA . LEU A 1 98 ? 2.543 -2.728 7.805 1.00 95.44 98 LEU A CA 1
ATOM 770 C C . LEU A 1 98 ? 3.864 -3.469 7.551 1.00 95.44 98 LEU A C 1
ATOM 772 O O . LEU A 1 98 ? 3.860 -4.536 6.932 1.00 95.44 98 LEU A O 1
ATOM 776 N N . GLY A 1 99 ? 4.976 -2.910 8.014 1.00 92.94 99 GLY A N 1
ATOM 777 C CA . GLY A 1 99 ? 6.334 -3.323 7.728 1.00 92.94 99 GLY A CA 1
ATOM 778 C C . GLY A 1 99 ? 6.789 -2.871 6.344 1.00 92.94 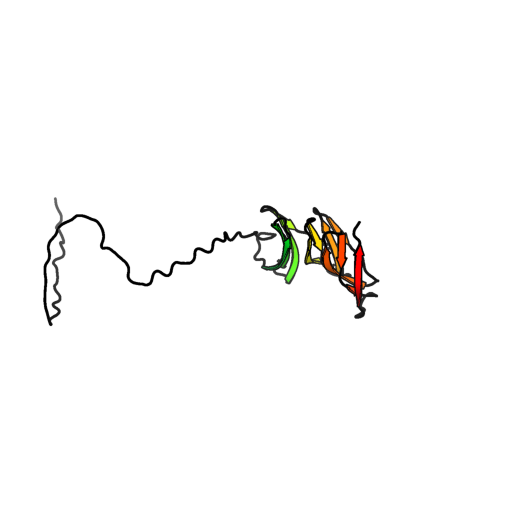99 GLY A C 1
ATOM 779 O O . GLY A 1 99 ? 6.220 -1.980 5.709 1.00 92.94 99 GLY A O 1
ATOM 780 N N . THR A 1 100 ? 7.843 -3.515 5.855 1.00 92.25 100 THR A N 1
ATOM 781 C CA . THR A 1 100 ? 8.433 -3.264 4.536 1.00 92.25 100 THR A CA 1
ATOM 782 C C . THR A 1 100 ? 8.780 -4.600 3.883 1.00 92.25 100 THR A C 1
ATOM 784 O O . THR A 1 100 ? 9.065 -5.575 4.579 1.00 92.25 100 THR A O 1
ATOM 787 N N . LEU A 1 101 ? 8.784 -4.668 2.547 1.00 88.50 101 LEU A N 1
ATOM 788 C CA . LEU A 1 101 ? 9.248 -5.871 1.843 1.00 88.50 101 LEU A CA 1
ATOM 789 C C . LEU A 1 101 ? 10.771 -6.034 1.954 1.00 88.50 101 LEU A C 1
ATOM 791 O O . LEU A 1 101 ? 11.268 -7.153 2.050 1.00 88.50 101 LEU A O 1
ATOM 795 N N . PHE A 1 102 ? 11.508 -4.918 1.911 1.00 86.44 102 PHE A N 1
ATOM 796 C CA . PHE A 1 102 ? 12.967 -4.913 1.747 1.00 86.44 102 PHE A CA 1
ATOM 797 C C . PHE A 1 102 ? 13.686 -3.878 2.630 1.00 86.44 102 PHE A C 1
ATOM 799 O O . PHE A 1 102 ? 14.774 -3.421 2.281 1.00 86.44 102 PHE A O 1
ATOM 806 N N . GLY A 1 103 ? 13.082 -3.469 3.748 1.00 85.88 103 GLY A N 1
ATOM 807 C CA . GLY A 1 103 ? 13.719 -2.588 4.734 1.00 85.88 103 GLY A CA 1
ATOM 808 C C . GLY A 1 103 ? 13.772 -1.097 4.382 1.00 85.88 103 GLY A C 1
ATOM 809 O O . GLY A 1 103 ? 14.460 -0.363 5.082 1.00 85.88 103 GLY A O 1
ATOM 810 N N . GLY A 1 104 ? 13.116 -0.646 3.305 1.00 90.31 104 GLY A N 1
ATOM 811 C CA . GLY A 1 104 ? 13.026 0.776 2.942 1.00 90.31 104 GLY A CA 1
ATOM 812 C C . GLY A 1 104 ? 11.732 1.426 3.436 1.00 90.31 104 GLY A C 1
ATOM 813 O O . GLY A 1 104 ? 11.415 1.341 4.613 1.00 90.31 104 GLY A O 1
ATOM 814 N N . GLN A 1 105 ? 10.986 2.082 2.543 1.00 92.62 105 GLN A N 1
ATOM 815 C CA . GLN A 1 105 ? 9.714 2.736 2.881 1.00 92.62 105 GLN A CA 1
ATOM 816 C C . GLN A 1 105 ? 8.509 1.947 2.366 1.00 92.62 105 GLN A C 1
ATOM 818 O O . GLN A 1 105 ? 8.618 1.160 1.420 1.00 92.62 105 GLN A O 1
ATOM 823 N N . THR A 1 106 ? 7.346 2.223 2.946 1.00 95.19 106 THR A N 1
ATOM 824 C CA . THR A 1 106 ? 6.049 1.681 2.544 1.00 95.19 106 THR A CA 1
ATOM 825 C C . THR A 1 106 ? 5.054 2.821 2.412 1.00 95.19 106 THR A C 1
ATOM 827 O O . THR A 1 106 ? 4.820 3.555 3.365 1.00 95.19 106 THR A O 1
ATOM 830 N N . ARG A 1 107 ? 4.424 2.942 1.241 1.00 95.81 107 ARG A N 1
ATOM 831 C CA . ARG A 1 107 ? 3.356 3.918 1.004 1.00 95.81 107 ARG A CA 1
ATOM 832 C C . ARG A 1 107 ? 2.083 3.214 0.566 1.00 95.81 107 ARG A C 1
ATOM 834 O O . ARG A 1 107 ? 2.102 2.424 -0.381 1.00 95.81 107 ARG A O 1
ATOM 841 N N . VAL A 1 108 ? 0.994 3.510 1.263 1.00 97.88 108 VAL A N 1
ATOM 842 C CA . VAL A 1 108 ? -0.346 2.958 1.043 1.00 97.88 108 VAL A CA 1
ATOM 843 C C . VAL A 1 108 ? -1.079 3.759 -0.027 1.00 97.88 108 VAL A C 1
ATOM 845 O O . VAL A 1 108 ? -0.949 4.979 -0.094 1.00 97.88 108 VAL A O 1
ATOM 848 N N . PHE A 1 109 ? -1.857 3.070 -0.861 1.00 98.31 109 PHE A N 1
ATOM 849 C CA . PHE A 1 109 ? -2.718 3.702 -1.859 1.00 98.31 109 PHE A CA 1
ATOM 850 C C . PHE A 1 109 ? -4.183 3.282 -1.802 1.00 98.31 109 PHE A C 1
ATOM 852 O O . PHE A 1 109 ? -4.998 3.999 -2.372 1.00 98.31 109 PHE A O 1
ATOM 859 N N . ASP A 1 110 ? -4.526 2.150 -1.181 1.00 98.62 110 ASP A N 1
ATOM 860 C CA . ASP A 1 110 ? -5.928 1.744 -1.058 1.00 98.62 110 ASP A CA 1
ATOM 861 C C . ASP A 1 110 ? -6.127 0.619 -0.026 1.00 98.62 110 ASP A C 1
ATOM 863 O O . ASP A 1 110 ? -5.198 -0.141 0.274 1.00 98.62 110 ASP A O 1
ATOM 867 N N . ILE A 1 111 ? -7.358 0.484 0.473 1.00 98.75 111 ILE A N 1
ATOM 868 C CA . ILE A 1 111 ? -7.827 -0.602 1.339 1.00 98.75 111 ILE A CA 1
ATOM 869 C C . ILE A 1 111 ? -9.227 -1.062 0.912 1.00 98.75 111 ILE A C 1
ATOM 871 O O . ILE A 1 111 ? -10.137 -0.259 0.743 1.00 98.75 111 ILE A O 1
ATOM 875 N N . ASN A 1 112 ? -9.441 -2.378 0.814 1.00 98.62 112 ASN A N 1
ATOM 876 C CA . ASN A 1 112 ? -10.775 -2.940 0.555 1.00 98.62 112 ASN A CA 1
ATOM 877 C C . ASN A 1 112 ? -11.500 -3.404 1.837 1.00 98.62 112 ASN A C 1
ATOM 879 O O . ASN A 1 112 ? -10.905 -3.516 2.912 1.00 98.62 112 ASN A O 1
ATOM 883 N N . ASP A 1 113 ? -12.775 -3.791 1.727 1.00 98.56 113 ASP A N 1
ATOM 884 C CA . ASP A 1 113 ? -13.599 -4.285 2.849 1.00 98.56 113 ASP A CA 1
ATOM 885 C C . ASP A 1 113 ? -13.174 -5.666 3.363 1.00 98.56 113 ASP A C 1
ATOM 887 O O . ASP A 1 113 ? -13.735 -6.179 4.330 1.00 98.56 113 ASP A O 1
ATOM 891 N N . LYS A 1 114 ? -12.180 -6.304 2.737 1.00 97.94 114 LYS A N 1
ATOM 892 C CA . LYS A 1 114 ? -11.522 -7.502 3.273 1.00 97.94 114 LYS A CA 1
ATOM 893 C C . LYS A 1 114 ? -10.327 -7.152 4.159 1.00 97.94 114 LYS A C 1
ATOM 895 O O . LYS A 1 114 ? -9.774 -8.061 4.784 1.00 97.94 114 LYS A O 1
ATOM 900 N N . GLY A 1 115 ? -9.991 -5.868 4.308 1.00 98.12 115 GLY A N 1
ATOM 901 C CA . GLY A 1 115 ? -8.843 -5.395 5.086 1.00 98.12 115 GLY A CA 1
ATOM 902 C C . GLY A 1 115 ? -7.531 -5.716 4.384 1.00 98.12 115 GLY A C 1
ATOM 903 O O . GLY A 1 115 ? -6.538 -6.021 5.036 1.00 98.12 115 GLY A O 1
ATOM 904 N N . GLN A 1 116 ? -7.572 -5.764 3.053 1.00 98.69 116 GLN A N 1
ATOM 905 C CA . GLN A 1 116 ? -6.393 -5.906 2.217 1.00 98.69 116 GLN A CA 1
ATOM 906 C C . GLN A 1 116 ? -5.945 -4.513 1.817 1.00 98.69 116 GLN A C 1
ATOM 908 O O . GLN A 1 116 ? -6.739 -3.760 1.255 1.00 98.69 116 GLN A O 1
ATOM 913 N N . VAL A 1 117 ? -4.690 -4.201 2.111 1.00 98.75 117 VAL A N 1
ATOM 914 C CA . VAL A 1 117 ? -4.076 -2.904 1.834 1.00 98.75 117 VAL A CA 1
ATOM 915 C C . VAL A 1 117 ? -3.117 -3.069 0.668 1.00 98.75 117 VAL A C 1
ATOM 917 O O . VAL A 1 117 ? -2.373 -4.049 0.629 1.00 98.75 117 VAL A O 1
ATOM 920 N N . VAL A 1 118 ? -3.124 -2.139 -0.281 1.00 98.69 118 VAL A N 1
ATOM 921 C CA . VAL A 1 118 ? -2.177 -2.135 -1.402 1.00 98.69 118 VAL A CA 1
ATOM 922 C C . VAL A 1 118 ? -1.408 -0.829 -1.475 1.00 98.69 118 VAL A C 1
ATOM 924 O O . VAL A 1 118 ? -1.842 0.210 -0.976 1.00 98.69 118 VAL A O 1
ATOM 927 N N . GLY A 1 119 ? -0.251 -0.895 -2.119 1.00 98.50 119 GLY A N 1
ATOM 928 C CA . GLY A 1 119 ? 0.623 0.249 -2.293 1.00 98.50 119 GLY A CA 1
ATOM 929 C C . GLY A 1 119 ? 1.928 -0.148 -2.960 1.00 98.50 119 GLY A C 1
ATOM 930 O O . GLY A 1 119 ? 1.963 -1.059 -3.796 1.00 98.50 119 GLY A O 1
ATOM 931 N N . PHE A 1 120 ? 3.011 0.518 -2.570 1.00 97.69 120 PHE A N 1
ATOM 932 C CA . PHE A 1 120 ? 4.363 0.073 -2.891 1.00 97.69 120 PHE A CA 1
ATOM 933 C C . PHE A 1 120 ? 5.262 0.049 -1.658 1.00 97.69 120 PHE A C 1
ATOM 935 O O . PHE A 1 120 ? 5.088 0.830 -0.724 1.00 97.69 120 PHE A O 1
ATOM 942 N N . SER A 1 121 ? 6.250 -0.837 -1.699 1.00 96.81 121 SER A N 1
ATOM 943 C CA . SER A 1 121 ? 7.364 -0.862 -0.763 1.00 96.81 121 SER A CA 1
ATOM 944 C C . SER A 1 121 ? 8.668 -0.779 -1.550 1.00 96.81 121 SER A C 1
ATOM 946 O O . SER A 1 121 ? 8.788 -1.369 -2.629 1.00 96.81 121 SER A O 1
ATOM 948 N N . SER A 1 122 ? 9.632 -0.012 -1.055 1.00 93.00 122 SER A N 1
ATOM 949 C CA . SER A 1 122 ? 10.963 0.089 -1.655 1.00 93.00 122 SER A CA 1
ATOM 950 C C . SER A 1 122 ? 12.029 -0.469 -0.718 1.00 93.00 122 SER A C 1
ATOM 952 O O . SER A 1 122 ? 11.820 -0.596 0.486 1.00 93.00 122 SER A O 1
ATOM 954 N N . ALA A 1 123 ? 13.189 -0.794 -1.279 1.00 82.69 123 ALA A N 1
ATOM 955 C CA . ALA A 1 123 ? 14.420 -0.984 -0.518 1.00 82.69 123 ALA A CA 1
ATOM 956 C C . ALA A 1 123 ? 15.189 0.345 -0.431 1.00 82.69 123 ALA A C 1
ATOM 958 O O . ALA A 1 123 ? 14.989 1.224 -1.273 1.00 82.69 123 ALA A O 1
ATOM 959 N N . THR A 1 124 ? 16.118 0.470 0.521 1.00 78.81 124 THR A N 1
ATOM 960 C CA . THR A 1 124 ? 17.105 1.572 0.543 1.00 78.81 124 THR A CA 1
ATOM 961 C C . THR A 1 124 ? 17.936 1.594 -0.740 1.00 78.81 124 THR A C 1
ATOM 963 O O . THR A 1 124 ? 18.214 2.649 -1.301 1.00 78.81 124 THR A O 1
ATOM 966 N N . LEU A 1 125 ? 18.297 0.406 -1.231 1.00 79.06 125 LEU A N 1
ATOM 967 C CA . LEU A 1 125 ? 18.953 0.183 -2.513 1.00 79.06 125 LEU A CA 1
ATOM 968 C C . LEU A 1 125 ? 18.271 -1.017 -3.174 1.00 79.06 125 LEU A C 1
ATOM 970 O O . LEU A 1 125 ? 18.489 -2.157 -2.771 1.00 79.06 125 LEU A O 1
ATOM 974 N N . GLY A 1 126 ? 17.396 -0.776 -4.150 1.00 83.06 126 GLY A N 1
ATOM 975 C CA . GLY A 1 126 ? 16.691 -1.855 -4.839 1.00 83.06 126 GLY A CA 1
ATOM 976 C C . GLY A 1 126 ? 15.402 -1.418 -5.531 1.00 83.06 126 GLY A C 1
ATOM 977 O O . GLY A 1 126 ? 15.063 -0.232 -5.538 1.00 83.06 126 GLY A O 1
ATOM 978 N N . PRO A 1 127 ? 14.684 -2.372 -6.147 1.00 89.38 127 PRO A N 1
ATOM 979 C CA . PRO A 1 127 ? 13.459 -2.075 -6.863 1.00 89.38 127 PRO A CA 1
ATOM 980 C C . PRO A 1 127 ? 12.337 -1.684 -5.900 1.00 89.38 127 PRO A C 1
ATOM 982 O O . PRO A 1 127 ? 12.232 -2.180 -4.780 1.00 89.38 127 PRO A O 1
ATOM 985 N N . THR A 1 128 ? 11.452 -0.825 -6.386 1.00 95.06 128 THR A N 1
ATOM 986 C CA . THR A 1 128 ? 10.156 -0.581 -5.757 1.00 95.06 128 THR A CA 1
ATOM 987 C C . THR A 1 128 ? 9.171 -1.646 -6.218 1.00 95.06 128 THR A C 1
ATOM 989 O O . THR A 1 128 ? 9.046 -1.887 -7.419 1.00 95.06 128 THR A O 1
ATOM 992 N N . LYS A 1 129 ? 8.471 -2.293 -5.288 1.00 97.38 129 LYS A N 1
ATOM 993 C CA . LYS A 1 129 ? 7.518 -3.363 -5.589 1.00 97.38 129 LYS A CA 1
ATOM 994 C C . LYS A 1 129 ? 6.127 -3.033 -5.082 1.00 97.38 129 LYS A C 1
ATOM 996 O O . LYS A 1 129 ? 5.956 -2.552 -3.962 1.00 97.38 129 LYS A O 1
ATOM 1001 N N . ALA A 1 130 ? 5.135 -3.336 -5.910 1.00 98.31 130 ALA A N 1
ATOM 1002 C CA . ALA A 1 130 ? 3.742 -3.348 -5.518 1.00 98.31 130 ALA A CA 1
ATOM 1003 C C . ALA A 1 130 ? 3.542 -4.421 -4.446 1.00 98.31 130 ALA A C 1
ATOM 1005 O O . ALA A 1 130 ? 3.990 -5.553 -4.620 1.00 98.31 130 ALA A O 1
ATOM 1006 N N . PHE A 1 131 ? 2.845 -4.084 -3.367 1.00 98.31 131 PHE A N 1
ATOM 1007 C CA . PHE A 1 131 ? 2.538 -5.049 -2.317 1.00 98.31 131 PHE A CA 1
ATOM 1008 C C . PHE A 1 131 ? 1.034 -5.188 -2.107 1.00 98.31 131 PHE A C 1
ATOM 1010 O O . PHE A 1 131 ? 0.250 -4.288 -2.419 1.00 98.31 131 PHE A O 1
ATOM 1017 N N . ILE A 1 132 ? 0.662 -6.320 -1.520 1.00 98.56 132 ILE A N 1
ATOM 1018 C CA . ILE A 1 132 ? -0.557 -6.475 -0.739 1.00 98.56 132 ILE A CA 1
ATOM 1019 C C . ILE A 1 132 ? -0.187 -6.812 0.700 1.00 98.56 132 ILE A C 1
ATOM 1021 O O . ILE A 1 132 ? 0.672 -7.656 0.946 1.00 98.56 132 ILE A O 1
ATOM 1025 N N . TRP A 1 133 ? -0.838 -6.154 1.649 1.00 98.50 133 TRP A N 1
ATOM 1026 C CA . TRP A 1 133 ? -0.768 -6.496 3.056 1.00 98.50 133 TRP A CA 1
ATOM 1027 C C . TRP A 1 133 ? -2.112 -7.036 3.524 1.00 98.50 133 TRP A C 1
ATOM 1029 O O . TRP A 1 133 ? -3.170 -6.492 3.195 1.00 98.50 133 TRP A O 1
ATOM 1039 N N . GLN A 1 134 ? -2.077 -8.116 4.298 1.00 97.75 134 GLN A N 1
ATOM 1040 C CA . GLN A 1 134 ? -3.256 -8.658 4.955 1.00 97.75 134 GLN A CA 1
ATOM 1041 C C . GLN A 1 134 ? -2.851 -9.376 6.241 1.00 97.75 134 GLN A C 1
ATOM 1043 O O . GLN A 1 134 ? -2.040 -10.298 6.208 1.00 97.75 134 GLN A O 1
ATOM 1048 N N . LYS A 1 135 ? -3.471 -8.998 7.368 1.00 95.75 135 LYS A N 1
ATOM 1049 C CA . LYS A 1 135 ? -3.310 -9.678 8.669 1.00 95.75 135 LYS A CA 1
ATOM 1050 C C . LYS A 1 135 ? -1.838 -9.828 9.097 1.00 95.75 135 LYS A C 1
ATOM 1052 O O . LYS A 1 135 ? -1.410 -10.912 9.479 1.00 95.75 135 LYS A O 1
ATOM 1057 N N . GLY A 1 136 ? -1.069 -8.746 9.005 1.00 95.38 136 GLY A N 1
ATOM 1058 C CA . GLY A 1 136 ? 0.338 -8.711 9.426 1.00 95.38 136 GLY A CA 1
ATOM 1059 C C . GLY A 1 136 ? 1.333 -9.252 8.399 1.00 95.38 136 GLY A C 1
ATOM 1060 O O . GLY A 1 136 ? 2.524 -9.283 8.682 1.00 95.38 136 GLY A O 1
ATOM 1061 N N . VAL A 1 137 ? 0.876 -9.675 7.217 1.00 96.00 137 VAL A N 1
ATOM 1062 C CA . VAL A 1 137 ? 1.746 -10.239 6.179 1.00 96.00 137 VAL A CA 1
ATOM 1063 C C . VAL A 1 137 ? 1.757 -9.330 4.959 1.00 96.00 137 VAL A C 1
ATOM 1065 O O . VAL A 1 137 ? 0.725 -9.153 4.312 1.00 96.00 137 VAL A O 1
ATOM 1068 N N . MET A 1 138 ? 2.934 -8.799 4.622 1.00 97.25 138 MET A N 1
ATOM 1069 C CA . MET A 1 138 ? 3.196 -8.088 3.370 1.00 97.25 138 MET A CA 1
ATOM 1070 C C . MET A 1 138 ? 3.691 -9.068 2.299 1.00 97.25 138 MET A C 1
ATOM 1072 O O . MET A 1 138 ? 4.582 -9.874 2.547 1.00 97.25 138 MET A O 1
ATOM 1076 N N . THR A 1 139 ? 3.102 -9.022 1.106 1.00 97.06 139 THR A N 1
ATOM 1077 C CA . THR A 1 139 ? 3.412 -9.910 -0.023 1.00 97.06 139 THR A CA 1
ATOM 1078 C C . THR A 1 139 ? 3.650 -9.091 -1.289 1.00 97.06 139 THR A C 1
ATOM 1080 O O . THR A 1 139 ? 2.846 -8.219 -1.614 1.00 97.06 139 THR A O 1
ATOM 1083 N N . ASP A 1 140 ? 4.730 -9.386 -2.016 1.00 97.25 140 ASP A N 1
ATOM 1084 C CA . ASP A 1 140 ? 5.014 -8.807 -3.336 1.00 97.25 140 ASP A CA 1
ATOM 1085 C C . ASP A 1 140 ? 3.979 -9.293 -4.368 1.00 97.25 140 ASP A C 1
ATOM 1087 O O . ASP A 1 140 ? 3.714 -10.491 -4.492 1.00 97.25 140 ASP A O 1
ATOM 1091 N N . LEU A 1 141 ? 3.383 -8.360 -5.111 1.00 98.00 141 LEU A N 1
ATOM 1092 C CA . LEU A 1 141 ? 2.437 -8.649 -6.193 1.00 98.00 141 LEU A CA 1
ATOM 1093 C C . LEU A 1 141 ? 3.137 -8.950 -7.530 1.00 98.00 141 LEU A C 1
ATOM 1095 O O . LEU A 1 141 ? 2.509 -9.435 -8.472 1.00 98.00 141 LEU A O 1
ATOM 1099 N N . GLY A 1 142 ? 4.436 -8.684 -7.627 1.00 96.94 142 GLY A N 1
ATOM 1100 C CA . GLY A 1 142 ? 5.255 -8.868 -8.812 1.00 96.94 142 GLY A CA 1
ATOM 1101 C C . GLY A 1 142 ? 5.290 -7.642 -9.726 1.00 96.94 142 GLY A C 1
ATOM 1102 O O . GLY A 1 142 ? 4.747 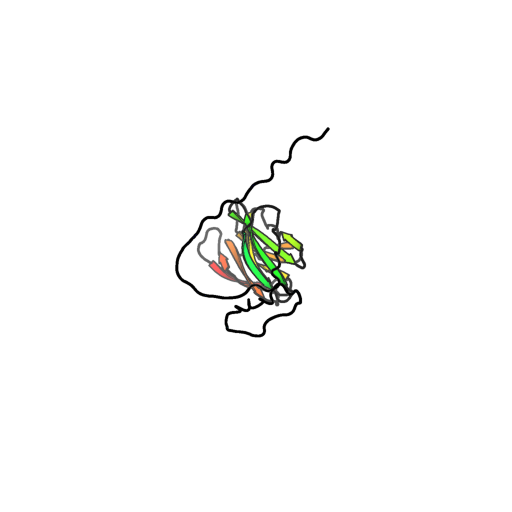-6.570 -9.443 1.00 96.94 142 GLY A O 1
ATOM 1103 N N . SER A 1 143 ? 5.971 -7.803 -10.858 1.00 96.88 143 SER A N 1
ATOM 1104 C CA . SER A 1 143 ? 6.233 -6.746 -11.841 1.00 96.88 143 SER A CA 1
ATOM 1105 C C . SER A 1 143 ? 6.457 -7.345 -13.229 1.00 96.88 143 SER A C 1
ATOM 1107 O O . SER A 1 143 ? 6.823 -8.511 -13.339 1.00 96.88 143 SER A O 1
ATOM 1109 N N . LEU A 1 144 ? 6.353 -6.522 -14.270 1.00 97.19 144 LEU A N 1
ATOM 1110 C CA . LEU A 1 144 ? 6.713 -6.860 -15.653 1.00 97.19 144 LEU A CA 1
ATOM 1111 C C . LEU A 1 144 ? 8.226 -6.814 -15.936 1.00 97.19 144 LEU A C 1
ATOM 1113 O O . LEU A 1 144 ? 8.631 -7.058 -17.064 1.00 97.19 144 LEU A O 1
ATOM 1117 N N . GLY A 1 145 ? 9.058 -6.514 -14.935 1.00 94.94 145 GLY A N 1
ATOM 1118 C CA . GLY A 1 145 ? 10.520 -6.538 -15.056 1.00 94.94 145 GLY A CA 1
ATOM 1119 C C . GLY A 1 145 ? 11.224 -5.444 -14.255 1.00 94.94 145 GLY A C 1
ATOM 1120 O O . GLY A 1 145 ? 12.368 -5.634 -13.853 1.00 94.94 145 GLY A O 1
ATOM 1121 N N . GLY A 1 146 ? 10.548 -4.324 -13.979 1.00 94.62 146 GLY A N 1
ATOM 1122 C CA . GLY A 1 146 ? 11.091 -3.209 -13.193 1.00 94.62 146 GLY A CA 1
ATOM 1123 C C . GLY A 1 146 ? 10.313 -2.916 -11.907 1.00 94.62 146 GLY A C 1
ATOM 1124 O O . GLY A 1 146 ? 9.907 -3.832 -11.180 1.00 94.62 146 GLY A O 1
ATOM 1125 N N . ASN A 1 147 ? 10.130 -1.626 -11.613 1.00 96.12 147 ASN A N 1
ATOM 1126 C CA . ASN A 1 147 ? 9.334 -1.180 -10.474 1.00 96.12 147 ASN A CA 1
ATOM 1127 C C . ASN A 1 147 ? 7.839 -1.401 -10.711 1.00 96.12 147 ASN A C 1
ATOM 1129 O O . ASN A 1 147 ? 7.362 -1.257 -11.838 1.00 96.12 147 ASN A O 1
ATOM 1133 N N . SER A 1 148 ? 7.089 -1.685 -9.651 1.00 97.75 148 SER A N 1
ATOM 1134 C CA . SER A 1 148 ? 5.633 -1.831 -9.707 1.00 97.75 148 SER A CA 1
ATOM 1135 C C . SER A 1 148 ? 4.930 -1.078 -8.582 1.00 97.75 148 SER A C 1
ATOM 1137 O O . SER A 1 148 ? 5.488 -0.868 -7.508 1.00 97.75 148 SER A O 1
ATOM 1139 N N . PHE A 1 149 ? 3.697 -0.645 -8.857 1.00 98.19 149 PHE A N 1
ATOM 1140 C CA . PHE A 1 149 ? 2.885 0.157 -7.944 1.00 98.19 149 PHE A CA 1
ATOM 1141 C C . PHE A 1 149 ? 1.419 -0.270 -8.048 1.00 98.19 149 PHE A C 1
ATOM 1143 O O . PHE A 1 149 ? 0.813 -0.097 -9.107 1.00 98.19 149 PHE A O 1
ATOM 1150 N N . ALA A 1 150 ? 0.836 -0.792 -6.965 1.00 98.69 150 ALA A N 1
ATOM 1151 C CA . ALA A 1 150 ? -0.593 -1.098 -6.900 1.00 98.69 150 ALA A CA 1
ATOM 1152 C C . ALA A 1 150 ? -1.363 0.121 -6.385 1.00 98.69 150 ALA A C 1
ATOM 1154 O O . ALA A 1 150 ? -1.107 0.593 -5.285 1.00 98.69 150 ALA A O 1
ATOM 1155 N N . LYS A 1 151 ? -2.267 0.657 -7.207 1.00 98.56 151 LYS A N 1
ATOM 1156 C CA . LYS A 1 151 ? -2.952 1.940 -6.990 1.00 98.56 151 LYS A CA 1
ATOM 1157 C C . LYS A 1 151 ? -4.375 1.813 -6.469 1.00 98.56 151 LYS A C 1
ATOM 1159 O O . LYS A 1 151 ? -4.859 2.764 -5.877 1.00 98.56 151 LYS A O 1
ATOM 1164 N N . ALA A 1 152 ? -5.034 0.687 -6.722 1.00 98.69 152 ALA A N 1
ATOM 1165 C CA . ALA A 1 152 ? -6.382 0.427 -6.236 1.00 98.69 152 ALA A CA 1
ATOM 1166 C C . ALA A 1 152 ? -6.609 -1.075 -6.069 1.00 98.69 152 ALA A C 1
ATOM 1168 O O . ALA A 1 152 ? -5.992 -1.878 -6.778 1.00 98.69 152 ALA A O 1
ATOM 1169 N N . ILE A 1 153 ? -7.514 -1.449 -5.169 1.00 98.81 153 ILE A N 1
ATOM 1170 C CA . ILE A 1 153 ? -7.929 -2.826 -4.910 1.00 98.81 153 ILE A CA 1
ATOM 1171 C C . ILE A 1 153 ? -9.445 -2.904 -4.724 1.00 98.81 153 ILE A C 1
ATOM 1173 O O . ILE A 1 153 ? -10.064 -2.081 -4.065 1.00 98.81 153 ILE A O 1
ATOM 1177 N N . ASN A 1 154 ? -10.072 -3.941 -5.276 1.00 98.56 154 ASN A N 1
ATOM 1178 C CA . ASN A 1 154 ? -11.489 -4.208 -5.040 1.00 98.56 154 ASN A CA 1
ATOM 1179 C C . ASN A 1 154 ? -11.706 -5.402 -4.092 1.00 98.56 154 ASN A C 1
ATOM 1181 O O . ASN A 1 154 ? -10.794 -6.168 -3.765 1.00 98.56 154 ASN A O 1
ATOM 1185 N N . ASN A 1 155 ? -12.960 -5.620 -3.691 1.00 98.44 155 ASN A N 1
ATOM 1186 C CA . ASN A 1 155 ? -13.357 -6.747 -2.839 1.00 98.44 155 ASN A CA 1
ATOM 1187 C C . ASN A 1 155 ? -13.259 -8.126 -3.525 1.00 98.44 155 ASN A C 1
ATOM 1189 O O . ASN A 1 155 ? -13.426 -9.157 -2.869 1.00 98.44 155 ASN A O 1
ATOM 1193 N N . HIS A 1 156 ? -12.941 -8.190 -4.818 1.00 98.00 156 HIS A N 1
ATOM 1194 C CA . HIS A 1 156 ? -12.791 -9.425 -5.594 1.00 98.00 156 HIS A CA 1
ATOM 1195 C C . HIS A 1 156 ? -11.339 -9.911 -5.675 1.00 98.00 156 HIS A C 1
ATOM 1197 O O . HIS A 1 156 ? -11.020 -10.711 -6.552 1.00 98.00 156 HIS A O 1
ATOM 1203 N N . LYS A 1 157 ? -10.466 -9.471 -4.752 1.00 96.44 157 LYS A N 1
ATOM 1204 C CA . LYS A 1 157 ? -9.032 -9.818 -4.749 1.00 96.44 157 LYS A CA 1
ATOM 1205 C C . LYS A 1 157 ? -8.328 -9.393 -6.048 1.00 96.44 157 LYS A C 1
ATOM 1207 O O . LYS A 1 157 ? -7.464 -10.101 -6.566 1.00 96.44 157 LYS A O 1
ATOM 1212 N N . GLN A 1 158 ? -8.718 -8.247 -6.594 1.00 98.75 158 GLN A N 1
ATOM 1213 C CA . GLN A 1 158 ? -8.097 -7.678 -7.782 1.00 98.75 158 GLN A CA 1
ATOM 1214 C C . GLN A 1 158 ? -7.488 -6.336 -7.430 1.00 98.75 158 GLN A C 1
ATOM 1216 O O . GLN A 1 158 ? -8.186 -5.480 -6.890 1.00 98.75 158 GLN A O 1
ATOM 1221 N N . ALA A 1 159 ? -6.215 -6.162 -7.766 1.00 98.81 159 ALA A N 1
ATOM 1222 C CA . ALA A 1 159 ? -5.532 -4.885 -7.658 1.00 98.81 159 ALA A CA 1
ATOM 1223 C C . ALA A 1 159 ? -5.125 -4.393 -9.045 1.00 98.81 159 ALA A C 1
ATOM 1225 O O . ALA A 1 159 ? -4.784 -5.197 -9.913 1.00 98.81 159 ALA A O 1
ATOM 1226 N N . VAL A 1 160 ? -5.143 -3.084 -9.257 1.00 98.88 160 VAL A N 1
ATOM 1227 C CA . VAL A 1 160 ? -4.714 -2.451 -10.509 1.00 98.88 160 VAL A CA 1
ATOM 1228 C C . VAL A 1 160 ? -3.648 -1.404 -10.240 1.00 98.88 160 VAL A C 1
ATOM 1230 O O . VAL A 1 160 ? -3.540 -0.875 -9.134 1.00 98.88 160 VAL A O 1
ATOM 1233 N N . GLY A 1 161 ? -2.843 -1.102 -11.249 1.00 98.75 161 GLY A N 1
ATOM 1234 C CA . GLY A 1 161 ? -1.784 -0.108 -11.149 1.00 98.75 161 GLY A CA 1
ATOM 1235 C C . GLY A 1 161 ? -0.897 -0.122 -12.380 1.00 98.75 161 GLY A C 1
ATOM 1236 O O . GLY A 1 161 ? -1.381 -0.369 -13.483 1.00 98.75 161 GLY A O 1
ATOM 1237 N N . TYR A 1 162 ? 0.395 0.129 -12.197 1.00 98.44 162 TYR A N 1
ATOM 1238 C CA . TYR A 1 162 ? 1.363 0.101 -13.291 1.00 98.44 162 TYR A CA 1
ATOM 1239 C C . TYR A 1 162 ? 2.658 -0.609 -12.900 1.00 98.44 162 TYR A C 1
ATOM 1241 O O . TYR A 1 162 ? 3.026 -0.690 -11.724 1.00 98.44 162 TYR A O 1
ATOM 1249 N N . SER A 1 163 ? 3.356 -1.118 -13.912 1.00 98.25 163 SER A N 1
ATOM 1250 C CA . SER A 1 163 ? 4.684 -1.709 -13.785 1.00 98.25 163 SER A CA 1
ATOM 1251 C C . SER A 1 163 ? 5.586 -1.233 -14.909 1.00 98.25 163 SER A C 1
ATOM 1253 O O . SER A 1 163 ? 5.162 -1.153 -16.058 1.00 98.25 163 SER A O 1
ATOM 1255 N N . GLN A 1 164 ? 6.853 -1.001 -14.591 1.00 97.25 164 GLN A N 1
ATOM 1256 C CA . GLN A 1 164 ? 7.905 -0.873 -15.590 1.00 97.25 164 GLN A CA 1
ATOM 1257 C C . GLN A 1 164 ? 8.179 -2.227 -16.251 1.00 97.25 164 GLN A C 1
ATOM 1259 O O . GLN A 1 164 ? 8.113 -3.270 -15.584 1.00 97.25 164 GLN A O 1
ATOM 1264 N N . THR A 1 165 ? 8.501 -2.193 -17.543 1.00 95.69 165 THR A N 1
ATOM 1265 C CA . THR A 1 165 ? 8.798 -3.374 -18.377 1.00 95.69 165 THR A CA 1
ATOM 1266 C C . THR A 1 165 ? 10.221 -3.902 -18.184 1.00 95.69 165 THR A C 1
ATOM 1268 O O . THR A 1 165 ? 10.502 -5.060 -18.476 1.00 95.69 165 THR A O 1
ATOM 1271 N N . SER A 1 166 ? 11.128 -3.084 -17.652 1.00 94.25 166 SER A N 1
ATOM 1272 C CA . SER A 1 166 ? 12.501 -3.473 -17.327 1.00 94.25 166 SER A CA 1
ATOM 1273 C C . SER A 1 166 ? 13.106 -2.541 -16.265 1.00 94.25 166 SER A C 1
ATOM 1275 O O . SER A 1 166 ? 12.580 -1.443 -16.036 1.00 94.25 166 SER A O 1
ATOM 1277 N N . PRO A 1 167 ? 14.185 -2.952 -15.571 1.00 91.12 167 PRO A N 1
ATOM 1278 C CA . PRO A 1 167 ? 14.837 -2.113 -14.569 1.00 91.12 167 PRO A CA 1
ATOM 1279 C C . PRO A 1 167 ? 15.341 -0.791 -15.165 1.00 91.12 167 PRO A C 1
ATOM 1281 O O . PRO A 1 167 ? 16.022 -0.786 -16.186 1.00 91.12 167 PRO A O 1
ATOM 1284 N N . GLY A 1 168 ? 15.016 0.332 -14.520 1.00 84.75 168 GLY A N 1
ATOM 1285 C CA . GLY A 1 168 ? 15.461 1.668 -14.942 1.00 84.75 168 GLY A CA 1
ATOM 1286 C C . GLY A 1 168 ? 14.718 2.260 -16.148 1.00 84.75 168 GLY A C 1
ATOM 1287 O O . GLY A 1 168 ? 14.993 3.398 -16.518 1.00 84.75 168 GLY A O 1
ATOM 1288 N N . SER A 1 169 ? 13.765 1.534 -16.741 1.00 87.44 169 SER A N 1
ATOM 1289 C CA . SER A 1 169 ? 12.963 2.039 -17.859 1.00 87.44 169 SER A CA 1
ATOM 1290 C C . SER A 1 169 ? 11.925 3.071 -17.408 1.00 87.44 169 SER A C 1
ATOM 1292 O O . SER A 1 169 ? 11.283 2.916 -16.368 1.00 87.44 169 SER A O 1
ATOM 1294 N N . ALA A 1 170 ? 11.714 4.107 -18.222 1.00 89.06 170 ALA A N 1
ATOM 1295 C CA . ALA A 1 170 ? 10.577 5.018 -18.078 1.00 89.06 170 ALA A CA 1
ATOM 1296 C C . ALA A 1 170 ? 9.277 4.433 -18.667 1.00 89.06 170 ALA A C 1
ATOM 1298 O O . ALA A 1 170 ? 8.190 4.940 -18.391 1.00 89.06 170 ALA A O 1
ATOM 1299 N N . GLU A 1 171 ? 9.374 3.369 -19.468 1.00 95.81 171 GLU A N 1
ATOM 1300 C CA . GLU A 1 171 ? 8.213 2.693 -20.036 1.00 95.81 171 GLU A CA 1
ATOM 1301 C C . GLU A 1 171 ? 7.450 1.950 -18.938 1.00 95.81 171 GLU A C 1
ATOM 1303 O O . GLU A 1 171 ? 8.013 1.135 -18.203 1.00 95.81 171 GLU A O 1
ATOM 1308 N N . THR A 1 172 ? 6.151 2.227 -18.838 1.00 96.69 172 THR A N 1
ATOM 1309 C CA . THR A 1 172 ? 5.253 1.587 -17.877 1.00 96.69 172 THR A CA 1
ATOM 1310 C C . THR A 1 172 ? 4.002 1.089 -18.573 1.00 96.69 172 THR A C 1
ATOM 1312 O O . THR A 1 172 ? 3.464 1.753 -19.457 1.00 96.69 172 THR A O 1
ATOM 1315 N N . HIS A 1 173 ? 3.521 -0.082 -18.163 1.00 98.12 173 HIS A N 1
ATOM 1316 C CA . HIS A 1 173 ? 2.251 -0.639 -18.618 1.00 98.12 173 HIS A CA 1
ATOM 1317 C C . HIS A 1 173 ? 1.279 -0.724 -17.446 1.00 98.12 173 HIS A C 1
ATOM 1319 O O . HIS A 1 173 ? 1.679 -1.000 -16.310 1.00 98.12 173 HIS A O 1
ATOM 1325 N N . ALA A 1 174 ? -0.005 -0.513 -17.731 1.00 98.50 174 ALA A N 1
ATOM 1326 C CA . ALA A 1 174 ? -1.066 -0.795 -16.777 1.00 98.50 174 ALA A CA 1
ATOM 1327 C C . ALA A 1 174 ? -1.134 -2.304 -16.507 1.00 98.50 174 ALA A C 1
ATOM 1329 O O . ALA A 1 174 ? -0.989 -3.119 -17.418 1.00 98.50 174 ALA A O 1
ATOM 1330 N N . VAL A 1 175 ? -1.366 -2.677 -15.253 1.00 98.50 175 VAL A N 1
ATOM 1331 C CA . VAL A 1 175 ? -1.375 -4.077 -14.819 1.00 98.50 175 VAL A CA 1
ATOM 1332 C C . VAL A 1 175 ? -2.562 -4.363 -13.908 1.00 98.50 175 VAL A C 1
ATOM 1334 O O . VAL A 1 175 ? -3.006 -3.505 -13.145 1.00 98.50 175 VAL A O 1
ATOM 1337 N N . LEU A 1 176 ? -3.058 -5.598 -14.001 1.00 98.62 176 LEU A N 1
ATOM 1338 C CA . LEU A 1 176 ? -4.068 -6.186 -13.127 1.00 98.62 176 LEU A CA 1
ATOM 1339 C C . LEU A 1 176 ? -3.442 -7.383 -12.412 1.00 98.62 176 LEU A C 1
ATOM 1341 O O . LEU A 1 176 ? -3.057 -8.363 -13.050 1.00 98.62 176 LEU A O 1
ATOM 1345 N N . TRP A 1 177 ? -3.420 -7.338 -11.087 1.00 98.75 177 TRP A N 1
ATOM 1346 C CA . TRP A 1 177 ? -3.059 -8.469 -10.245 1.00 98.75 177 TRP A CA 1
ATOM 1347 C C . TRP A 1 177 ? -4.314 -9.191 -9.768 1.00 98.75 177 TRP A C 1
ATOM 1349 O O . TRP A 1 177 ? -5.225 -8.576 -9.215 1.00 98.75 177 TRP A O 1
ATOM 1359 N N . LYS A 1 178 ? -4.346 -10.514 -9.948 1.00 97.94 178 LYS A N 1
ATOM 1360 C CA . LYS A 1 178 ? -5.330 -11.403 -9.316 1.00 97.94 178 LYS A CA 1
ATOM 1361 C C . LYS A 1 178 ? -4.668 -12.073 -8.116 1.00 97.94 178 LYS A C 1
ATOM 1363 O O . LYS A 1 178 ? -3.781 -12.906 -8.286 1.00 97.94 178 LYS A O 1
ATOM 1368 N N . ILE A 1 179 ? -5.089 -11.688 -6.919 1.00 94.75 179 ILE A N 1
ATOM 1369 C CA . ILE A 1 179 ? -4.527 -12.163 -5.653 1.00 94.75 1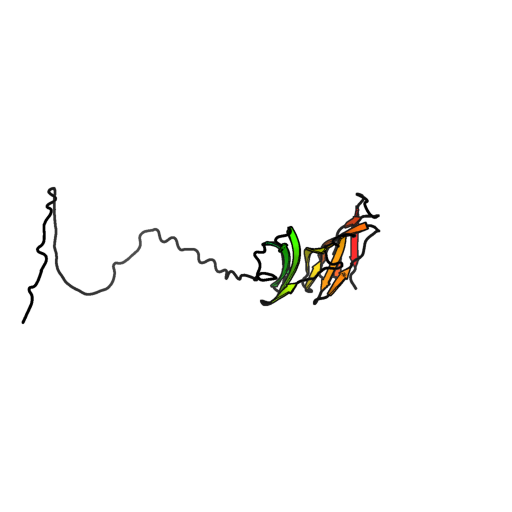79 ILE A CA 1
ATOM 1370 C C . ILE A 1 179 ? -5.180 -13.500 -5.283 1.00 94.75 179 ILE A C 1
ATOM 1372 O O . ILE A 1 179 ? -6.398 -13.656 -5.410 1.00 94.75 179 ILE A O 1
ATOM 1376 N N . LYS A 1 180 ? -4.371 -14.467 -4.837 1.00 84.44 180 LYS A N 1
ATOM 1377 C CA . LYS A 1 180 ? -4.842 -15.811 -4.467 1.00 84.44 180 LYS A CA 1
ATOM 1378 C C . LYS A 1 180 ? -5.510 -15.856 -3.092 1.00 84.44 180 LYS A C 1
ATOM 1380 O O . LYS A 1 180 ? -5.277 -14.987 -2.225 1.00 84.44 180 LYS A O 1
#

pLDDT: mean 78.84, std 24.15, range [27.12, 98.88]

InterPro domains:
  IPR014262 HAF repeat [TIGR02913] (68-102)
  IPR014262 HAF repeat [TIGR02913] (109-146)

Secondary structure (DSSP, 8-state):
-PPPP-PPPP---------------------------S-----------------SSSS--EEEEEEE-TTS-EEEEEE-TTS-EEEEEEETTEEEE---SSEEEEEEEEE-TT--EEEEEEESSS--EEEEEETTEEEE---SSS-EEEEEEETTTEEEEEEESSTT-S-EEEEEEE--